Protein AF-A0A968WB23-F1 (afdb_monomer)

Solvent-accessible surface area (backbone atoms only — not comparable to full-atom values): 5893 Å² total; per-residue (Å²): 137,56,73,69,56,55,52,51,49,53,33,59,42,53,61,50,50,31,61,73,69,71,50,51,66,58,57,52,15,61,77,66,72,49,59,52,66,53,57,59,30,36,60,69,74,46,57,92,85,61,48,73,67,60,51,52,50,52,52,57,49,51,62,73,64,69,77,74,73,83,64,58,61,57,48,55,52,49,54,51,50,55,52,50,53,53,50,53,54,53,52,53,55,54,53,59,68,71,74,110

Foldseek 3Di:
DDPVVLLVCLLVVLVVLCVVVVHDLCVVCVVLVHDSVCSVCSVVSHCVPPDPSSSVSSLVVSVVSVPDDDPSVVVVVVVVVVVVVVVVVVVVVVVVVVVD

Secondary structure (DSSP, 8-state):
--HHHHHHHHHHHHHHHHHHHT--HHHHHHHHTS-HHHHHHHHTT--TT--HHHHHHHHHHHHHTT-S-THHHHHHHHHHHHHHHHHHHHHHHHHHHT--

Sequence (100 aa):
MRLSELIEIIKNDIPRIVKNKRISYSRLAEILGVHSSSISRWVKNDFSNCDLSEFLKILKLIEKSGTYNNDYIKILAQTNTDCTEATGAIEQIREDDTLS

Radius of gyration: 16.49 Å; Cα contacts (8 Å, |Δi|>4): 54; chains: 1; bounding box: 38×22×48 Å

Structure (mmCIF, N/CA/C/O backbone):
data_AF-A0A968WB23-F1
#
_entry.id   AF-A0A968WB23-F1
#
loop_
_atom_site.group_PDB
_atom_site.id
_atom_site.type_symbol
_atom_site.label_atom_id
_atom_site.label_alt_id
_atom_site.label_comp_id
_atom_site.label_asym_id
_atom_site.label_entity_id
_atom_site.label_seq_id
_atom_site.pdbx_PDB_ins_c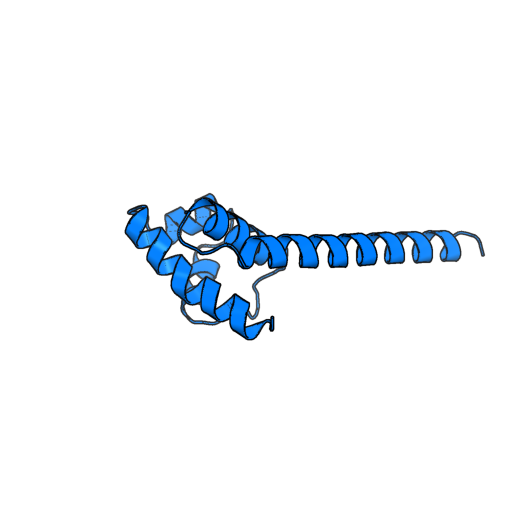ode
_atom_site.Cartn_x
_atom_site.Cartn_y
_atom_site.Cartn_z
_atom_site.occupancy
_atom_site.B_iso_or_equiv
_atom_site.auth_seq_id
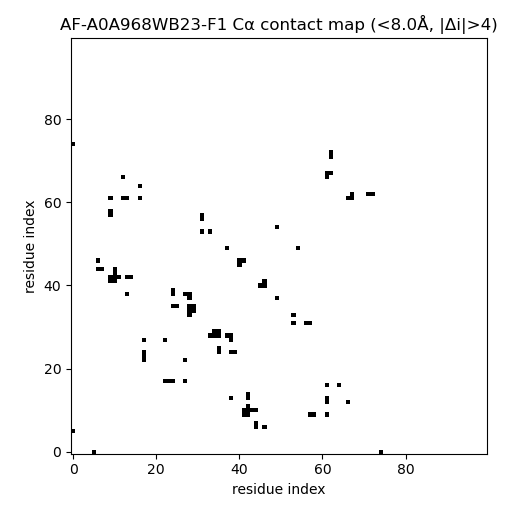_atom_site.auth_comp_id
_atom_site.auth_asym_id
_atom_site.auth_atom_id
_atom_site.pdbx_PDB_model_num
ATOM 1 N N . MET A 1 1 ? 19.452 2.921 4.061 1.00 57.03 1 MET A N 1
ATOM 2 C CA . MET A 1 1 ? 18.254 2.173 4.494 1.00 57.03 1 MET A CA 1
ATOM 3 C C . MET A 1 1 ? 17.922 1.141 3.417 1.00 57.03 1 MET A C 1
ATOM 5 O O . MET A 1 1 ? 18.077 1.459 2.244 1.00 57.03 1 MET A O 1
ATOM 9 N N . ARG A 1 2 ? 17.569 -0.095 3.783 1.00 69.88 2 ARG A N 1
ATOM 10 C CA . ARG A 1 2 ? 17.299 -1.219 2.864 1.00 69.88 2 ARG A CA 1
ATOM 11 C C . ARG A 1 2 ? 15.814 -1.275 2.486 1.00 69.88 2 ARG A C 1
ATOM 13 O O . ARG A 1 2 ? 14.963 -0.877 3.275 1.00 69.88 2 ARG A O 1
ATOM 20 N N . LEU A 1 3 ? 15.489 -1.849 1.322 1.00 68.88 3 LEU A N 1
ATOM 21 C CA . LEU A 1 3 ? 14.103 -2.076 0.867 1.00 68.88 3 LEU A CA 1
ATOM 22 C C . LEU A 1 3 ? 13.232 -2.777 1.929 1.00 68.88 3 LEU A C 1
ATOM 24 O O . LEU A 1 3 ? 12.062 -2.448 2.098 1.00 68.88 3 LEU A O 1
ATOM 28 N N . SER A 1 4 ? 13.825 -3.692 2.698 1.00 74.81 4 SER A N 1
ATOM 29 C CA . SER A 1 4 ? 13.167 -4.391 3.806 1.00 74.81 4 SER A CA 1
ATOM 30 C C . SER A 1 4 ? 12.666 -3.460 4.917 1.00 74.81 4 SER A C 1
ATOM 32 O O . SER A 1 4 ? 11.628 -3.728 5.511 1.00 74.81 4 SER A O 1
ATOM 34 N N . GLU A 1 5 ? 13.376 -2.365 5.198 1.00 75.19 5 GLU A N 1
ATOM 35 C CA . GLU A 1 5 ? 12.986 -1.395 6.231 1.00 75.19 5 GLU A CA 1
ATOM 36 C C . GLU A 1 5 ? 11.802 -0.539 5.751 1.00 75.19 5 GLU A C 1
ATOM 38 O O . GLU A 1 5 ? 10.865 -0.305 6.511 1.00 75.19 5 GLU A O 1
ATOM 43 N N . LEU A 1 6 ? 11.784 -0.150 4.468 1.00 74.44 6 LEU A N 1
ATOM 44 C CA . LEU A 1 6 ? 10.648 0.555 3.852 1.00 74.44 6 LEU A CA 1
ATOM 45 C C . LEU A 1 6 ? 9.372 -0.285 3.882 1.00 74.44 6 LEU A C 1
ATOM 47 O O . LEU A 1 6 ? 8.306 0.207 4.248 1.00 74.44 6 LEU A O 1
ATOM 51 N N . ILE A 1 7 ? 9.499 -1.558 3.512 1.00 81.38 7 ILE A N 1
ATOM 52 C CA . ILE A 1 7 ? 8.401 -2.522 3.508 1.00 81.38 7 ILE A CA 1
ATOM 53 C C . ILE A 1 7 ? 7.800 -2.671 4.913 1.00 81.38 7 ILE A C 1
ATOM 55 O O . ILE A 1 7 ? 6.578 -2.602 5.066 1.00 81.38 7 ILE A O 1
ATOM 59 N N . GLU A 1 8 ? 8.639 -2.799 5.946 1.00 81.75 8 GLU A N 1
ATOM 60 C CA . GLU A 1 8 ? 8.169 -2.861 7.334 1.00 81.75 8 GLU A CA 1
ATOM 61 C C . GLU A 1 8 ? 7.447 -1.578 7.758 1.00 81.75 8 GLU A C 1
ATOM 63 O O . GLU A 1 8 ? 6.431 -1.643 8.451 1.00 81.75 8 GLU A O 1
ATOM 68 N N . ILE A 1 9 ? 7.900 -0.406 7.311 1.00 79.69 9 ILE A N 1
ATOM 69 C CA . ILE A 1 9 ? 7.213 0.849 7.637 1.00 79.69 9 ILE A CA 1
ATOM 70 C C . ILE A 1 9 ? 5.830 0.887 6.984 1.00 79.69 9 ILE A C 1
ATOM 72 O O . ILE A 1 9 ? 4.834 1.105 7.673 1.00 79.69 9 ILE A O 1
ATOM 76 N N . ILE A 1 10 ? 5.740 0.588 5.686 1.00 83.62 10 ILE A N 1
ATOM 77 C CA . ILE A 1 10 ? 4.461 0.569 4.964 1.00 83.62 10 ILE A CA 1
ATOM 78 C C . ILE A 1 10 ? 3.468 -0.396 5.626 1.00 83.62 10 ILE A C 1
ATOM 80 O O . ILE A 1 10 ? 2.314 -0.039 5.880 1.00 83.62 1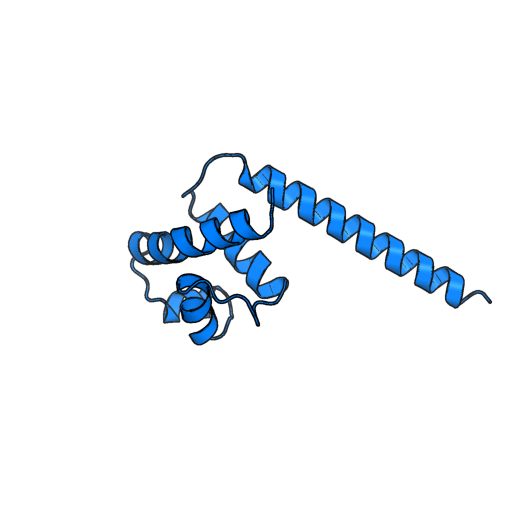0 ILE A O 1
ATOM 84 N N . LYS A 1 11 ? 3.928 -1.607 5.942 1.00 85.62 11 LYS A N 1
ATOM 85 C CA . LYS A 1 11 ? 3.136 -2.651 6.597 1.00 85.62 11 LYS A CA 1
ATOM 86 C C . LYS A 1 11 ? 2.581 -2.202 7.950 1.00 85.62 11 LYS A C 1
ATOM 88 O O . LYS A 1 11 ? 1.430 -2.504 8.261 1.00 85.62 11 LYS A O 1
ATOM 93 N N . ASN A 1 12 ? 3.373 -1.486 8.746 1.00 86.12 12 ASN A N 1
ATOM 94 C CA . ASN A 1 12 ? 2.969 -1.037 10.078 1.00 86.12 12 ASN A CA 1
ATOM 95 C C . ASN A 1 12 ? 2.095 0.229 10.044 1.00 86.12 12 ASN A C 1
ATOM 97 O O . ASN A 1 12 ? 1.207 0.388 10.889 1.00 86.12 12 ASN A O 1
ATOM 101 N N . ASP A 1 13 ? 2.287 1.097 9.051 1.00 86.69 13 ASP A N 1
ATOM 102 C CA . ASP A 1 13 ? 1.622 2.399 9.000 1.00 86.69 13 ASP A CA 1
ATOM 103 C C . ASP A 1 13 ? 0.300 2.401 8.261 1.00 86.69 13 ASP A C 1
ATOM 105 O O . ASP A 1 13 ? -0.606 3.130 8.665 1.00 86.69 13 ASP A O 1
ATOM 109 N N . ILE A 1 14 ? 0.121 1.550 7.250 1.00 89.12 14 ILE A N 1
ATOM 110 C CA . ILE A 1 14 ? -1.178 1.413 6.583 1.00 89.12 14 ILE A CA 1
ATOM 111 C C . ILE A 1 14 ? -2.299 1.116 7.604 1.00 89.12 14 ILE A C 1
ATOM 113 O O . ILE A 1 14 ? -3.278 1.872 7.637 1.00 89.12 14 ILE A O 1
ATOM 117 N N . PRO A 1 15 ? -2.186 0.107 8.497 1.00 90.69 15 PRO A N 1
ATOM 118 C CA . PRO A 1 15 ? -3.208 -0.156 9.511 1.00 90.69 15 PRO A CA 1
ATOM 119 C C . PRO A 1 15 ? -3.407 1.013 10.483 1.00 90.69 15 PRO A C 1
ATOM 121 O O . PRO A 1 15 ? -4.539 1.310 10.876 1.00 90.69 15 PRO A O 1
ATOM 124 N N . ARG A 1 16 ? -2.326 1.710 10.861 1.00 88.62 16 ARG A N 1
ATOM 125 C CA . ARG A 1 16 ? -2.390 2.874 11.758 1.00 88.62 16 ARG A CA 1
ATOM 126 C C . ARG A 1 16 ? -3.132 4.039 11.121 1.00 88.62 16 ARG A C 1
ATOM 128 O O . ARG A 1 16 ? -3.996 4.625 11.766 1.00 88.62 16 ARG A O 1
ATOM 135 N N . ILE A 1 17 ? -2.849 4.351 9.860 1.00 88.00 17 ILE A N 1
ATOM 136 C CA . ILE A 1 17 ? -3.516 5.420 9.108 1.00 88.00 17 ILE A CA 1
ATOM 137 C C . ILE A 1 17 ? -5.005 5.119 8.974 1.00 88.00 17 ILE A C 1
ATOM 139 O O . ILE A 1 17 ? -5.830 5.994 9.224 1.00 88.00 17 ILE A O 1
ATOM 143 N N . VAL A 1 18 ? -5.350 3.879 8.631 1.00 90.62 18 VAL A N 1
ATOM 144 C CA . VAL A 1 18 ? -6.739 3.413 8.503 1.00 90.62 18 VAL A CA 1
ATOM 145 C C . VAL A 1 18 ? -7.484 3.569 9.825 1.00 90.62 18 VAL A C 1
ATOM 147 O O . VAL A 1 18 ? -8.566 4.158 9.854 1.00 90.62 18 VAL A O 1
ATOM 150 N N . LYS A 1 19 ? -6.865 3.151 10.936 1.00 90.44 19 LYS A N 1
ATOM 151 C CA . LYS A 1 19 ? -7.416 3.313 12.287 1.00 90.44 19 LYS A CA 1
ATOM 152 C C . LYS A 1 19 ? -7.573 4.786 12.681 1.00 90.44 19 LYS A C 1
ATOM 154 O O . LYS A 1 19 ? -8.646 5.181 13.132 1.00 90.44 19 LYS A O 1
ATOM 159 N N . ASN A 1 20 ? -6.537 5.602 12.494 1.00 86.75 20 ASN A N 1
ATOM 160 C CA . ASN A 1 20 ? -6.518 7.006 12.913 1.00 86.75 20 ASN A CA 1
ATOM 161 C C . ASN A 1 20 ? -7.494 7.861 12.103 1.00 86.75 20 ASN A C 1
ATOM 163 O O . ASN A 1 20 ? -8.208 8.686 12.666 1.00 86.75 20 ASN A O 1
ATOM 167 N N . LYS A 1 21 ? -7.566 7.633 10.788 1.00 87.12 21 LYS A N 1
ATOM 168 C CA . LYS A 1 21 ? -8.496 8.336 9.896 1.00 87.12 21 LYS A CA 1
ATOM 169 C C . LYS A 1 21 ? -9.909 7.748 9.921 1.00 87.12 21 LYS A C 1
ATOM 171 O O . LYS A 1 21 ? -10.795 8.323 9.299 1.00 87.12 21 LYS A O 1
ATOM 176 N N . ARG A 1 22 ? -10.126 6.630 10.629 1.00 91.88 22 ARG A N 1
ATOM 177 C CA . ARG A 1 22 ? -11.401 5.891 10.689 1.00 91.88 22 ARG A CA 1
ATOM 178 C C . ARG A 1 22 ? -11.972 5.591 9.297 1.00 91.88 22 ARG A C 1
ATOM 180 O O . ARG A 1 22 ? -13.167 5.738 9.060 1.00 91.88 22 ARG A O 1
ATOM 187 N N . ILE A 1 23 ? -11.104 5.184 8.373 1.00 92.69 23 ILE A N 1
ATOM 188 C CA . ILE A 1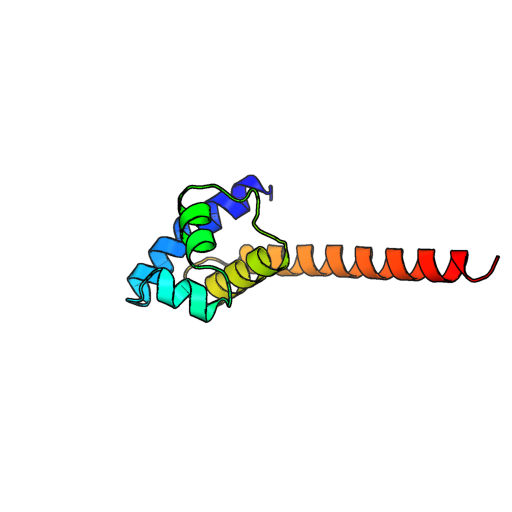 23 ? -11.479 4.794 7.006 1.00 92.69 23 ILE A CA 1
ATOM 189 C C . ILE A 1 23 ? -11.340 3.283 6.831 1.00 92.69 23 ILE A C 1
ATOM 191 O O . ILE A 1 23 ? -10.675 2.627 7.623 1.00 92.69 23 ILE A O 1
ATOM 195 N N . SER A 1 24 ? -11.952 2.717 5.792 1.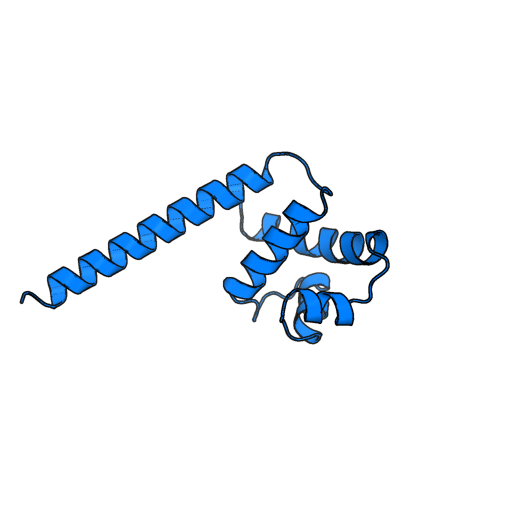00 94.19 24 SER A N 1
ATOM 196 C CA . SER A 1 24 ? -11.724 1.322 5.397 1.00 94.19 24 SER A CA 1
ATOM 197 C C . SER A 1 24 ? -10.487 1.187 4.500 1.00 94.19 24 SER A C 1
ATOM 199 O O . SER A 1 24 ? -10.038 2.161 3.891 1.00 94.19 24 SER A O 1
ATOM 201 N N . TYR A 1 25 ? -9.963 -0.035 4.351 1.00 93.88 25 TYR A N 1
ATOM 202 C CA . TYR A 1 25 ? -8.908 -0.313 3.368 1.00 93.88 25 TYR A CA 1
ATOM 203 C C . TYR A 1 25 ? -9.356 -0.033 1.927 1.00 93.88 25 TYR A C 1
ATOM 205 O O . TYR A 1 25 ? -8.557 0.453 1.133 1.00 93.88 25 TYR A O 1
ATOM 213 N N . SER A 1 26 ? -10.632 -0.260 1.597 1.00 94.38 26 SER A N 1
ATOM 214 C CA . SER A 1 26 ? -11.180 0.097 0.283 1.00 94.38 26 SER A CA 1
ATOM 215 C C . SER A 1 26 ? -11.137 1.606 0.055 1.00 94.38 26 SER A C 1
ATOM 217 O O . SER A 1 26 ? -10.664 2.058 -0.982 1.00 94.38 26 SER A O 1
ATOM 219 N N . ARG A 1 27 ? -11.531 2.399 1.062 1.00 93.69 27 ARG A N 1
ATOM 220 C CA . ARG A 1 27 ? -11.475 3.861 0.967 1.00 93.69 27 ARG A CA 1
ATOM 221 C C . ARG A 1 27 ? -10.038 4.372 0.863 1.00 93.69 27 ARG A C 1
ATOM 223 O O . ARG A 1 27 ? -9.779 5.343 0.161 1.00 93.69 27 ARG A O 1
ATOM 230 N N . LEU A 1 28 ? -9.097 3.718 1.541 1.00 92.62 28 LEU A N 1
ATOM 231 C CA . LEU A 1 28 ? -7.675 4.009 1.387 1.00 92.62 28 LEU A CA 1
ATOM 232 C C . LEU A 1 28 ? -7.185 3.727 -0.045 1.00 92.62 28 LEU A C 1
ATOM 234 O O . LEU A 1 28 ? -6.458 4.544 -0.605 1.00 92.62 28 LEU A O 1
ATOM 238 N N . ALA A 1 29 ? -7.603 2.609 -0.643 1.00 93.56 29 ALA A N 1
ATOM 239 C CA . ALA A 1 29 ? -7.256 2.263 -2.020 1.00 93.56 29 ALA A CA 1
ATOM 240 C C . ALA A 1 29 ? -7.762 3.316 -3.019 1.00 93.56 29 ALA A C 1
ATOM 242 O O . ALA A 1 29 ? -7.009 3.753 -3.885 1.00 93.56 29 ALA A O 1
ATOM 243 N N . GLU A 1 30 ? -8.996 3.797 -2.832 1.00 93.06 30 GLU A N 1
ATOM 244 C CA . GLU A 1 30 ? -9.569 4.894 -3.623 1.00 93.06 30 GLU A CA 1
ATOM 245 C C . GLU A 1 30 ? -8.753 6.187 -3.497 1.00 93.06 30 GLU A C 1
ATOM 247 O O . GLU A 1 30 ? -8.452 6.820 -4.504 1.00 93.06 30 GLU A O 1
ATOM 252 N N . ILE A 1 31 ? -8.350 6.566 -2.277 1.00 90.12 31 ILE A N 1
ATOM 253 C CA . ILE A 1 31 ? -7.531 7.769 -2.030 1.00 90.12 31 ILE A CA 1
ATOM 254 C C . ILE A 1 31 ? -6.184 7.685 -2.758 1.00 90.12 31 ILE A C 1
ATOM 256 O O . ILE A 1 31 ? -5.687 8.690 -3.263 1.00 90.12 31 ILE A O 1
ATOM 260 N N . LEU A 1 32 ? -5.585 6.495 -2.795 1.00 89.25 32 LEU A N 1
ATOM 261 C CA . LEU A 1 32 ? -4.305 6.254 -3.459 1.00 89.25 32 LEU A CA 1
ATOM 262 C C . LEU A 1 32 ? -4.463 6.013 -4.973 1.00 89.25 32 LEU A C 1
ATOM 264 O O . LEU A 1 32 ? -3.473 6.025 -5.708 1.00 89.25 32 LEU A O 1
ATOM 268 N N . GLY A 1 33 ? -5.688 5.807 -5.462 1.00 92.25 33 GLY A N 1
ATOM 269 C CA . GLY A 1 33 ? -5.944 5.408 -6.844 1.00 92.25 33 GLY A CA 1
ATOM 270 C C . GLY A 1 33 ? -5.233 4.098 -7.185 1.00 92.25 33 GLY A C 1
ATOM 271 O O . GLY A 1 33 ? -4.517 4.035 -8.183 1.00 92.25 33 GLY A O 1
ATOM 272 N N . VAL A 1 34 ? -5.361 3.101 -6.307 1.00 91.56 34 VAL A N 1
ATOM 273 C CA . VAL A 1 34 ? -4.802 1.749 -6.465 1.00 91.56 34 VAL A CA 1
ATOM 274 C C . VAL A 1 34 ? -5.903 0.712 -6.296 1.00 91.56 34 VAL A C 1
ATOM 276 O O . VAL A 1 34 ? -6.968 0.999 -5.743 1.00 91.56 34 VAL A O 1
ATOM 279 N N . HIS A 1 35 ? -5.662 -0.515 -6.749 1.00 91.62 35 HIS A N 1
ATOM 280 C CA . HIS A 1 35 ? -6.647 -1.577 -6.584 1.00 91.62 35 HIS A CA 1
ATOM 281 C C . HIS A 1 35 ? -6.802 -1.958 -5.100 1.00 91.62 35 HIS A C 1
ATOM 283 O O . HIS A 1 35 ? -5.829 -2.028 -4.347 1.00 91.62 35 HIS A O 1
ATOM 289 N N . SER A 1 36 ? -8.024 -2.271 -4.660 1.00 88.62 36 SER A N 1
ATOM 290 C CA . SER A 1 36 ? -8.317 -2.630 -3.258 1.00 88.62 36 SER A CA 1
ATOM 291 C C . SER A 1 36 ? -7.506 -3.835 -2.760 1.00 88.62 36 SER A C 1
ATOM 293 O O . SER A 1 36 ? -7.123 -3.906 -1.588 1.00 88.62 36 SER A O 1
ATOM 295 N N . SER A 1 37 ? -7.171 -4.760 -3.666 1.00 91.44 37 SER A N 1
ATOM 296 C CA . SER A 1 37 ? -6.304 -5.902 -3.363 1.00 91.44 37 SER A CA 1
ATOM 297 C C . SER A 1 37 ? -4.872 -5.501 -3.010 1.00 91.44 37 SER A C 1
ATOM 299 O O . SER A 1 37 ? -4.217 -6.240 -2.280 1.00 91.44 37 SER A O 1
ATOM 301 N N . SER A 1 38 ? -4.375 -4.378 -3.542 1.00 91.44 38 SER A N 1
ATOM 302 C CA . SER A 1 38 ? -2.992 -3.937 -3.337 1.00 91.44 38 SER A CA 1
ATOM 303 C C . SER A 1 38 ? -2.762 -3.607 -1.863 1.00 91.44 38 SER A C 1
ATOM 305 O O . SER A 1 38 ? -1.855 -4.162 -1.251 1.00 91.44 38 SER A O 1
ATOM 307 N N . ILE A 1 39 ? -3.683 -2.862 -1.236 1.00 91.81 39 ILE A N 1
ATOM 308 C CA . ILE A 1 39 ? -3.631 -2.552 0.205 1.00 91.81 39 ILE A CA 1
ATOM 309 C C . ILE A 1 39 ? -3.556 -3.828 1.049 1.00 91.81 39 ILE A C 1
ATOM 311 O O . ILE A 1 39 ? -2.743 -3.942 1.964 1.00 91.81 39 ILE A O 1
ATOM 315 N N . SER A 1 40 ? -4.402 -4.809 0.724 1.00 90.88 40 SER A N 1
ATOM 316 C CA . SER A 1 40 ? -4.466 -6.072 1.464 1.00 90.88 40 SER A CA 1
ATOM 317 C C . SER A 1 40 ? -3.185 -6.898 1.324 1.00 90.88 40 SER A C 1
ATOM 319 O O . SER A 1 40 ? -2.797 -7.576 2.274 1.00 90.88 40 SER A O 1
ATOM 321 N N . ARG A 1 41 ? -2.531 -6.848 0.157 1.00 91.25 41 ARG A N 1
ATOM 322 C CA . ARG A 1 41 ? -1.240 -7.504 -0.087 1.00 91.25 41 ARG A CA 1
ATOM 323 C C . ARG A 1 41 ? -0.114 -6.822 0.687 1.00 91.25 41 ARG A C 1
ATOM 325 O O . ARG A 1 41 ? 0.601 -7.500 1.419 1.00 91.25 41 ARG A O 1
ATOM 332 N N . TRP A 1 42 ? -0.045 -5.493 0.660 1.00 90.38 42 TRP A N 1
ATOM 333 C CA . TRP A 1 42 ? 0.987 -4.731 1.372 1.00 90.38 42 TRP A CA 1
ATOM 334 C C . TRP A 1 42 ? 0.952 -4.951 2.888 1.00 90.38 42 TRP A C 1
ATOM 336 O O . TRP A 1 42 ? 1.987 -5.195 3.503 1.00 90.38 42 TRP A O 1
ATOM 346 N N . VAL A 1 43 ? -0.239 -4.967 3.499 1.00 89.38 43 VAL A N 1
ATOM 347 C CA . VAL A 1 43 ? -0.397 -5.268 4.938 1.00 89.38 43 VAL A CA 1
ATOM 348 C C . VAL A 1 43 ? 0.025 -6.708 5.274 1.00 89.38 43 VAL A C 1
ATOM 350 O O . VAL A 1 43 ? 0.460 -6.987 6.390 1.00 89.38 43 VAL A O 1
ATOM 353 N N . LYS A 1 44 ? -0.055 -7.628 4.305 1.00 89.19 44 LYS A N 1
ATOM 354 C CA . LYS A 1 44 ? 0.414 -9.020 4.417 1.00 89.19 44 LYS A CA 1
ATOM 355 C C . LYS A 1 44 ? 1.875 -9.210 4.002 1.00 89.19 44 LYS A C 1
ATOM 357 O O . LYS A 1 44 ? 2.318 -10.350 3.903 1.00 89.19 44 LYS A O 1
ATOM 362 N N . ASN A 1 45 ? 2.623 -8.124 3.804 1.00 86.81 45 ASN A N 1
ATOM 363 C CA . ASN A 1 45 ? 4.020 -8.149 3.378 1.00 86.81 45 ASN A CA 1
ATOM 364 C C . ASN A 1 45 ? 4.253 -8.678 1.948 1.00 86.81 45 ASN A C 1
ATOM 366 O O . ASN A 1 45 ? 5.345 -9.141 1.631 1.00 86.81 45 ASN A O 1
ATOM 370 N N . ASP A 1 46 ? 3.241 -8.615 1.083 1.00 88.19 46 ASP A N 1
ATOM 371 C CA . ASP A 1 46 ? 3.356 -8.969 -0.331 1.00 88.19 46 ASP A CA 1
ATOM 372 C C . ASP A 1 46 ? 3.425 -7.702 -1.195 1.00 88.19 46 ASP A C 1
ATOM 374 O O . ASP A 1 46 ? 2.438 -6.985 -1.372 1.00 88.19 46 ASP A O 1
ATOM 378 N N . PHE A 1 47 ? 4.614 -7.439 -1.737 1.00 86.00 47 PHE A N 1
ATOM 379 C CA . PHE A 1 47 ? 4.913 -6.305 -2.617 1.00 86.00 47 PHE A CA 1
ATOM 380 C C . PHE A 1 47 ? 5.299 -6.749 -4.033 1.00 86.00 47 PHE A C 1
ATOM 382 O O . PHE A 1 47 ? 5.762 -5.932 -4.821 1.00 86.00 47 PHE A O 1
ATOM 389 N N . SER A 1 48 ? 5.082 -8.024 -4.376 1.00 83.12 48 SER A N 1
ATOM 390 C CA . SER A 1 48 ? 5.494 -8.625 -5.656 1.00 83.12 48 SER A CA 1
ATOM 391 C C . SER A 1 48 ? 4.971 -7.891 -6.898 1.00 83.12 48 SER A C 1
ATOM 393 O O . SER A 1 48 ? 5.627 -7.901 -7.932 1.00 83.12 48 SER A O 1
ATOM 395 N N . ASN A 1 49 ? 3.818 -7.227 -6.784 1.00 81.25 49 ASN A N 1
ATOM 396 C CA . ASN A 1 49 ? 3.218 -6.419 -7.849 1.00 81.25 49 ASN A CA 1
ATOM 397 C C . ASN A 1 49 ? 2.973 -4.966 -7.408 1.00 81.25 49 ASN A C 1
ATOM 399 O O . ASN A 1 49 ? 2.005 -4.358 -7.851 1.00 81.25 49 ASN A O 1
ATOM 403 N N . CYS A 1 50 ? 3.764 -4.453 -6.463 1.00 83.56 50 CYS A N 1
ATOM 404 C CA . CYS A 1 50 ? 3.735 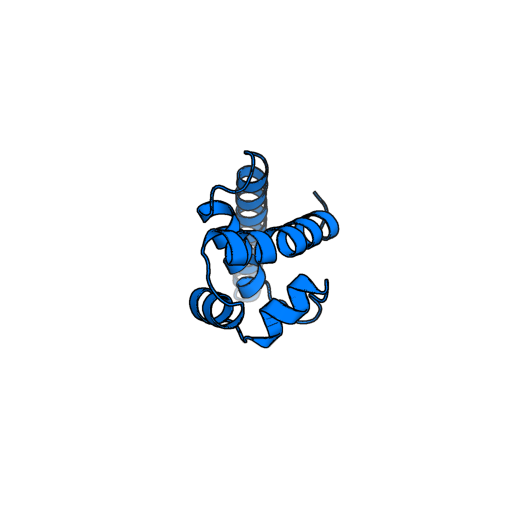-3.040 -6.099 1.00 83.56 50 CYS A CA 1
ATOM 405 C C . CYS A 1 50 ? 4.700 -2.301 -7.024 1.00 83.56 50 CYS A C 1
ATOM 407 O O . CYS A 1 50 ? 5.913 -2.494 -6.924 1.00 83.56 50 CYS A O 1
ATOM 409 N N . ASP A 1 51 ? 4.171 -1.498 -7.943 1.00 83.25 51 ASP A N 1
ATOM 410 C CA . ASP A 1 51 ? 5.024 -0.683 -8.802 1.00 83.25 51 ASP A CA 1
ATOM 411 C C . ASP A 1 51 ? 5.579 0.542 -8.049 1.00 83.25 51 ASP A C 1
ATOM 413 O O . ASP A 1 51 ? 5.132 0.901 -6.954 1.00 83.25 51 ASP A O 1
ATOM 417 N N . LEU A 1 52 ? 6.577 1.204 -8.641 1.00 78.81 52 LEU A N 1
ATOM 418 C CA . LEU A 1 52 ? 7.214 2.375 -8.036 1.00 78.81 52 LEU A CA 1
ATOM 419 C C . LEU A 1 52 ? 6.217 3.524 -7.786 1.00 78.81 52 LEU A C 1
ATOM 421 O O . LEU A 1 52 ? 6.351 4.252 -6.804 1.00 78.81 52 LEU A O 1
ATOM 425 N N . SER A 1 53 ? 5.199 3.685 -8.636 1.00 82.81 53 SER A N 1
ATOM 426 C CA . SER A 1 53 ? 4.182 4.733 -8.494 1.00 82.81 53 SER A CA 1
ATOM 427 C C . SER A 1 53 ? 3.281 4.471 -7.287 1.00 82.81 53 SER A C 1
ATOM 429 O O . SER A 1 53 ? 3.085 5.360 -6.454 1.00 82.81 53 SER A O 1
ATOM 431 N N . GLU A 1 54 ? 2.773 3.246 -7.144 1.00 85.50 54 GLU A N 1
ATOM 432 C CA . GLU A 1 54 ? 2.014 2.793 -5.977 1.00 85.50 54 GLU A CA 1
ATOM 433 C C . GLU A 1 54 ? 2.832 2.953 -4.693 1.00 85.50 54 GLU A C 1
ATOM 435 O O . GLU A 1 54 ? 2.339 3.505 -3.704 1.00 85.50 54 GLU A O 1
ATOM 440 N N . PHE A 1 55 ? 4.107 2.561 -4.740 1.00 83.25 55 PHE A N 1
ATOM 441 C CA . PHE A 1 55 ? 5.031 2.688 -3.621 1.00 83.25 55 PHE A CA 1
ATOM 442 C C . PHE A 1 55 ? 5.189 4.152 -3.183 1.00 83.25 55 PHE A C 1
ATOM 444 O O . PHE A 1 55 ? 4.954 4.489 -2.022 1.00 83.25 55 PHE A O 1
ATOM 451 N N . LEU A 1 56 ? 5.487 5.061 -4.117 1.00 81.94 56 LEU A N 1
ATOM 452 C CA . LEU A 1 56 ? 5.649 6.491 -3.833 1.00 81.94 56 LEU A CA 1
ATOM 453 C C . LEU A 1 56 ? 4.367 7.144 -3.297 1.00 81.94 56 LEU A C 1
ATOM 455 O O . LEU A 1 56 ? 4.433 8.016 -2.425 1.00 81.94 56 LEU A O 1
ATOM 459 N N . LYS A 1 57 ? 3.189 6.734 -3.784 1.00 85.50 57 LYS A N 1
ATOM 460 C CA . LYS A 1 57 ? 1.899 7.242 -3.289 1.00 85.50 57 LYS A CA 1
ATOM 461 C C . LYS A 1 57 ? 1.682 6.901 -1.814 1.00 85.50 57 LYS A C 1
ATOM 463 O O . LYS A 1 57 ? 1.241 7.764 -1.054 1.00 85.50 57 LYS A O 1
ATOM 468 N N . ILE A 1 58 ? 2.012 5.675 -1.401 1.00 84.62 58 ILE A N 1
ATOM 469 C CA . ILE A 1 58 ? 1.931 5.260 0.006 1.00 84.62 58 ILE A CA 1
ATOM 470 C C . ILE A 1 58 ? 2.882 6.088 0.864 1.00 84.62 58 ILE A C 1
ATOM 472 O O . ILE A 1 58 ? 2.467 6.596 1.904 1.00 84.62 58 ILE A O 1
ATOM 476 N N . LEU A 1 59 ? 4.135 6.254 0.432 1.00 81.69 59 LEU A N 1
ATOM 477 C CA . LEU A 1 59 ? 5.125 7.001 1.209 1.00 81.69 59 LEU A CA 1
ATOM 478 C C . LEU A 1 59 ? 4.682 8.451 1.442 1.00 81.69 59 LEU A C 1
ATOM 480 O O . LEU A 1 59 ? 4.708 8.930 2.574 1.00 81.69 59 LEU A O 1
ATOM 484 N N . LYS A 1 60 ? 4.163 9.115 0.402 1.00 82.25 60 LYS A N 1
ATOM 485 C CA . LYS A 1 60 ? 3.585 10.467 0.513 1.00 82.25 60 LYS A CA 1
ATOM 486 C C . LYS A 1 60 ? 2.384 10.522 1.457 1.00 82.25 60 LYS A C 1
ATOM 488 O O . LYS A 1 60 ? 2.156 11.534 2.120 1.00 82.25 60 LYS A O 1
ATOM 493 N N . LEU A 1 61 ? 1.570 9.467 1.511 1.00 84.50 61 LEU A N 1
ATOM 494 C CA . LEU A 1 61 ? 0.451 9.406 2.447 1.00 84.50 61 LEU A CA 1
ATOM 495 C C . LEU A 1 61 ? 0.933 9.283 3.898 1.00 84.50 61 L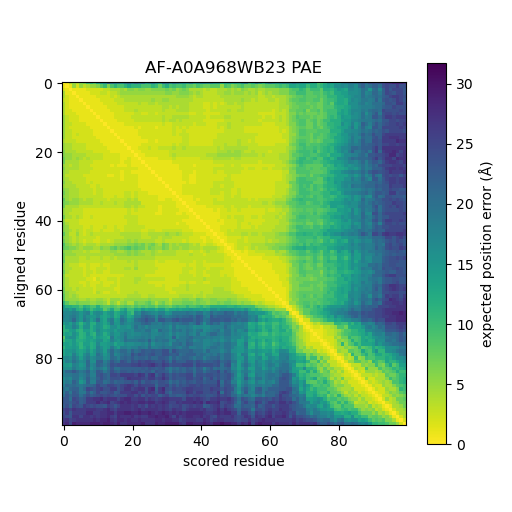EU A C 1
ATOM 497 O O . LEU A 1 61 ? 0.371 9.963 4.758 1.00 84.50 61 LEU A O 1
ATOM 501 N N . ILE A 1 62 ? 1.934 8.433 4.147 1.00 79.38 62 ILE A N 1
ATOM 502 C CA . ILE A 1 62 ? 2.545 8.218 5.469 1.00 79.38 62 ILE A CA 1
ATOM 503 C C . ILE A 1 62 ? 3.192 9.510 5.978 1.00 79.38 62 ILE A C 1
ATOM 505 O O . ILE A 1 62 ? 2.993 9.893 7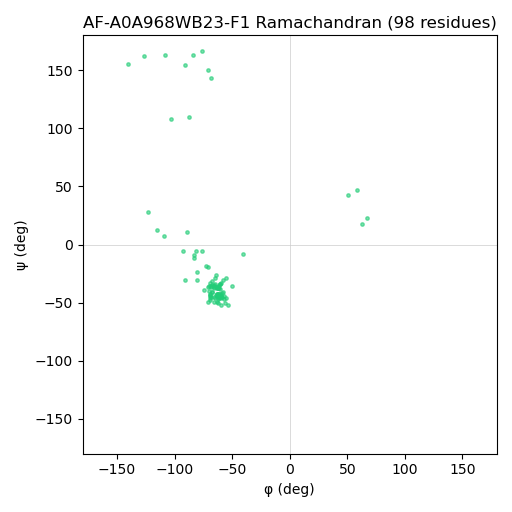.131 1.00 79.38 62 ILE A O 1
ATOM 509 N N . GLU A 1 63 ? 3.898 10.227 5.105 1.00 75.94 63 GLU A N 1
ATOM 510 C CA . GLU A 1 63 ? 4.453 11.549 5.405 1.00 75.94 63 GLU A CA 1
ATOM 511 C C . GLU A 1 63 ? 3.348 12.520 5.859 1.00 75.94 63 GLU A C 1
ATOM 513 O O . GLU A 1 63 ? 3.420 13.124 6.931 1.00 75.94 63 GLU A O 1
ATOM 518 N N . LYS A 1 64 ? 2.256 12.610 5.089 1.00 75.50 64 LYS A N 1
ATOM 519 C CA . LYS A 1 64 ? 1.137 13.519 5.379 1.00 75.50 64 LYS A CA 1
ATOM 520 C C . LYS A 1 64 ? 0.294 13.125 6.589 1.00 75.50 64 LYS A C 1
ATOM 522 O O . LYS A 1 64 ? -0.458 13.962 7.083 1.00 75.50 64 LYS A O 1
ATOM 527 N N . SER A 1 65 ? 0.339 11.875 7.055 1.00 71.69 65 SER A N 1
ATOM 528 C CA . SER A 1 65 ? -0.411 11.475 8.252 1.00 71.69 65 SER A CA 1
ATOM 529 C C . SER A 1 65 ? 0.227 11.946 9.556 1.00 71.69 65 SER A C 1
ATOM 531 O O . SER A 1 65 ? -0.394 11.763 10.601 1.00 71.69 65 SER A O 1
ATOM 533 N N . GLY A 1 66 ? 1.421 12.557 9.515 1.00 64.56 66 GLY A N 1
ATOM 534 C CA . GLY A 1 66 ? 2.100 13.084 10.705 1.00 64.56 66 GLY A CA 1
ATOM 535 C C . GLY A 1 66 ? 2.454 11.997 11.722 1.00 64.56 66 GLY A C 1
ATOM 536 O O . GLY A 1 66 ? 2.672 12.281 12.895 1.00 64.56 66 GLY A O 1
ATOM 537 N N . THR A 1 67 ? 2.458 10.736 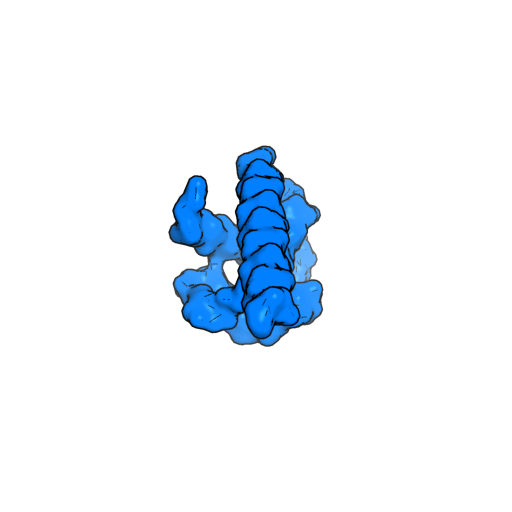11.286 1.00 60.94 67 THR A N 1
ATOM 538 C CA . THR A 1 67 ? 2.623 9.567 12.148 1.00 60.94 67 THR A CA 1
ATOM 539 C C . THR A 1 67 ? 4.089 9.252 12.453 1.00 60.94 67 THR A C 1
ATOM 541 O O . THR A 1 67 ? 4.310 8.409 13.319 1.00 60.94 67 THR A O 1
ATOM 544 N N . TYR A 1 68 ? 5.075 9.905 11.804 1.00 58.47 68 TYR A N 1
ATOM 545 C CA . TYR A 1 68 ? 6.500 9.543 11.922 1.00 58.47 68 TYR A CA 1
ATOM 546 C C . TYR A 1 68 ? 7.531 10.683 11.984 1.00 58.47 68 TYR A C 1
ATOM 548 O O . TYR A 1 68 ? 7.322 11.793 11.501 1.00 58.47 68 TYR A O 1
ATOM 556 N N . ASN A 1 69 ? 8.662 10.308 12.605 1.00 51.59 69 ASN A N 1
ATOM 557 C CA . ASN A 1 69 ? 9.892 11.051 12.893 1.00 51.59 69 ASN A CA 1
ATOM 558 C C . ASN A 1 69 ? 10.738 11.342 11.631 1.00 51.59 69 ASN A C 1
ATOM 560 O O . ASN A 1 69 ? 10.773 10.545 10.697 1.00 51.59 69 ASN A O 1
ATOM 564 N N . ASN A 1 70 ? 11.464 12.463 11.680 1.00 47.28 70 ASN A N 1
ATOM 565 C CA . ASN A 1 70 ? 12.267 13.171 10.660 1.00 47.28 70 ASN A CA 1
ATOM 566 C C . ASN A 1 70 ? 13.147 12.381 9.651 1.00 47.28 70 ASN A C 1
ATOM 568 O O . ASN A 1 70 ? 13.679 12.992 8.725 1.00 47.28 70 ASN A O 1
ATOM 572 N N . ASP A 1 71 ? 13.337 11.066 9.775 1.00 53.06 71 ASP A N 1
ATOM 573 C CA . ASP A 1 71 ? 14.282 10.318 8.929 1.00 53.06 71 ASP A CA 1
ATOM 574 C C . ASP A 1 71 ? 13.719 9.967 7.538 1.00 53.06 71 ASP A C 1
ATOM 576 O O . ASP A 1 71 ? 14.477 9.854 6.576 1.00 53.06 71 ASP A O 1
ATOM 580 N N . TYR A 1 72 ? 12.391 9.902 7.384 1.00 53.94 72 TYR A N 1
ATOM 581 C CA . TYR A 1 72 ? 11.719 9.575 6.113 1.00 53.94 72 TYR A CA 1
ATOM 582 C C . TYR A 1 72 ? 11.840 10.654 5.032 1.00 53.94 72 TYR A C 1
ATOM 584 O O . TYR A 1 72 ? 11.933 10.341 3.847 1.00 53.94 72 TYR A O 1
ATOM 592 N N . ILE A 1 73 ? 11.876 11.927 5.431 1.00 51.84 73 ILE A N 1
ATOM 593 C CA . ILE A 1 73 ? 12.035 13.049 4.496 1.00 51.84 73 ILE A CA 1
ATOM 594 C C . ILE A 1 73 ? 13.433 13.017 3.866 1.00 51.84 73 ILE A C 1
ATOM 596 O O . ILE A 1 73 ? 13.571 13.286 2.676 1.00 51.84 73 ILE A O 1
ATOM 600 N N . LYS A 1 74 ? 14.462 12.588 4.613 1.00 52.84 74 LYS A N 1
ATOM 601 C CA . LYS A 1 74 ? 15.809 12.360 4.059 1.00 52.84 74 LYS A CA 1
ATOM 602 C C . LYS A 1 74 ? 15.819 11.221 3.037 1.00 52.84 74 LYS A C 1
ATOM 604 O O . LYS A 1 74 ? 16.547 11.292 2.058 1.00 52.84 74 LYS A O 1
ATOM 609 N N . ILE A 1 75 ? 14.990 10.199 3.245 1.00 55.75 75 ILE A N 1
ATOM 610 C CA . ILE A 1 75 ? 14.846 9.049 2.343 1.00 55.75 75 ILE A CA 1
ATOM 611 C C . ILE A 1 75 ? 14.145 9.462 1.049 1.00 55.75 75 ILE A C 1
ATOM 613 O O . ILE A 1 75 ? 14.674 9.198 -0.024 1.00 55.75 75 ILE A O 1
ATOM 617 N N . LEU A 1 76 ? 13.006 10.160 1.136 1.00 53.03 76 LEU A N 1
ATOM 618 C CA . LEU A 1 76 ? 12.328 10.710 -0.042 1.00 53.03 76 LEU A CA 1
ATOM 619 C C . LEU A 1 76 ? 13.239 11.679 -0.801 1.00 53.03 76 LEU A C 1
ATOM 621 O O . LEU A 1 76 ? 13.292 11.600 -2.020 1.00 53.03 76 LEU A O 1
ATOM 625 N N . ALA A 1 77 ? 13.992 12.536 -0.104 1.00 53.81 77 ALA A N 1
ATOM 626 C CA . ALA A 1 77 ? 14.958 13.434 -0.732 1.00 53.81 77 ALA A CA 1
ATOM 627 C C . ALA A 1 77 ? 16.067 12.666 -1.471 1.00 53.81 77 ALA A C 1
ATOM 629 O O . ALA A 1 77 ? 16.339 12.983 -2.621 1.00 53.81 77 ALA A O 1
ATOM 630 N N . GLN A 1 78 ? 16.646 11.623 -0.866 1.00 54.12 78 GLN A N 1
ATOM 631 C CA . GLN A 1 78 ? 17.714 10.834 -1.488 1.00 54.12 78 GLN A CA 1
ATOM 632 C C . GLN A 1 78 ? 17.212 10.014 -2.687 1.00 54.12 78 GLN A C 1
ATOM 634 O O . GLN A 1 78 ? 17.820 10.053 -3.747 1.00 54.12 78 GLN A O 1
ATOM 639 N N . THR A 1 79 ? 16.066 9.332 -2.568 1.00 52.56 79 THR A N 1
ATOM 640 C CA . THR A 1 79 ? 15.505 8.533 -3.673 1.00 52.56 79 THR A CA 1
ATOM 641 C C . THR A 1 79 ? 15.038 9.407 -4.840 1.00 52.56 79 THR A C 1
ATOM 643 O O . THR A 1 79 ? 15.119 8.986 -5.990 1.00 52.56 79 THR A O 1
ATOM 646 N N . ASN A 1 80 ? 14.569 10.633 -4.576 1.00 50.50 80 ASN A N 1
ATOM 647 C CA . ASN A 1 80 ? 14.211 11.578 -5.635 1.00 50.50 80 ASN A CA 1
ATOM 648 C C . ASN A 1 80 ? 15.464 12.115 -6.352 1.00 50.50 80 ASN A C 1
ATOM 650 O O . ASN A 1 80 ? 15.431 12.270 -7.570 1.00 50.50 80 ASN A O 1
ATOM 654 N N . THR A 1 81 ? 16.572 12.336 -5.632 1.00 51.06 81 THR A N 1
ATOM 655 C CA . THR A 1 81 ? 17.877 12.664 -6.233 1.00 51.06 81 THR A CA 1
ATOM 656 C C . THR A 1 81 ? 18.378 11.519 -7.114 1.00 51.06 81 THR A C 1
ATOM 658 O O . THR A 1 81 ? 18.623 11.741 -8.296 1.00 51.06 81 THR A O 1
ATOM 661 N N . ASP A 1 82 ? 18.394 10.286 -6.602 1.00 51.38 82 ASP A N 1
ATOM 662 C CA . ASP A 1 82 ? 18.879 9.110 -7.338 1.00 51.38 82 ASP A CA 1
ATOM 663 C C . ASP A 1 82 ? 18.025 8.818 -8.596 1.00 51.38 82 ASP A C 1
ATOM 665 O O . ASP A 1 82 ? 18.554 8.469 -9.651 1.00 51.38 82 ASP A O 1
ATOM 669 N N . CYS A 1 83 ? 16.697 9.007 -8.536 1.00 46.34 83 CYS A N 1
ATOM 670 C CA . CYS A 1 83 ? 15.822 8.887 -9.712 1.00 46.34 83 CYS A CA 1
ATOM 671 C C . CYS A 1 83 ? 16.025 10.020 -10.729 1.00 46.34 83 CYS A C 1
ATOM 673 O O . CYS A 1 83 ? 15.917 9.777 -11.932 1.00 46.34 83 CYS A O 1
ATOM 675 N N . THR A 1 84 ? 16.298 11.245 -10.274 1.00 52.97 84 THR A N 1
ATOM 676 C CA . THR A 1 84 ? 16.545 12.391 -11.167 1.00 52.97 84 THR A CA 1
ATOM 677 C C . THR A 1 84 ? 17.873 12.215 -11.900 1.00 52.97 84 THR A C 1
ATOM 679 O O . THR A 1 84 ? 17.929 12.400 -13.114 1.00 52.97 84 THR A O 1
ATOM 682 N N . GLU A 1 85 ? 18.913 11.766 -11.195 1.00 50.88 85 GLU A N 1
ATOM 683 C CA . GLU A 1 85 ? 20.216 11.431 -11.780 1.00 50.88 85 GLU A CA 1
ATOM 684 C C . GLU A 1 85 ? 20.115 10.254 -12.760 1.00 50.88 85 GLU A C 1
ATOM 686 O O . GLU A 1 85 ? 20.637 10.334 -13.871 1.00 50.88 85 GLU A O 1
ATOM 691 N N . ALA A 1 86 ? 19.371 9.197 -12.412 1.00 42.34 86 ALA A N 1
ATOM 692 C CA . ALA A 1 86 ? 19.130 8.075 -13.318 1.00 42.34 86 ALA A CA 1
ATOM 693 C C . ALA A 1 86 ? 18.354 8.492 -14.581 1.00 42.34 86 ALA A C 1
ATOM 695 O O . ALA A 1 86 ? 18.649 8.007 -15.670 1.00 42.34 86 ALA A O 1
ATOM 696 N N . THR A 1 87 ? 17.387 9.405 -14.459 1.00 45.28 87 THR A N 1
ATOM 697 C CA . THR A 1 87 ? 16.621 9.912 -15.610 1.00 45.28 87 THR A CA 1
ATOM 698 C C . THR A 1 87 ? 17.500 10.774 -16.519 1.00 45.28 87 THR A C 1
ATOM 700 O O . THR A 1 87 ? 17.500 10.560 -17.728 1.00 45.28 87 THR A O 1
ATOM 703 N N . GLY A 1 88 ? 18.315 11.672 -15.952 1.00 52.31 88 GLY A N 1
ATOM 704 C CA . GLY A 1 88 ? 19.261 12.489 -16.721 1.00 52.31 88 GLY A CA 1
ATOM 705 C C . GLY A 1 88 ? 20.340 11.661 -17.431 1.00 52.31 88 GLY A C 1
ATOM 706 O O . GLY A 1 88 ? 20.680 11.947 -18.576 1.00 52.31 88 GLY A O 1
ATOM 707 N N . ALA A 1 89 ? 20.826 10.585 -16.804 1.00 47.09 89 ALA A N 1
ATOM 708 C CA . ALA A 1 89 ? 21.763 9.657 -17.438 1.00 47.09 89 ALA A CA 1
ATOM 709 C C . ALA A 1 89 ? 21.133 8.895 -18.621 1.00 47.09 89 ALA A C 1
ATOM 711 O O . ALA A 1 89 ? 21.789 8.672 -19.634 1.00 47.09 89 ALA A O 1
ATOM 712 N N . ILE A 1 90 ? 19.852 8.519 -18.525 1.00 43.50 90 ILE A N 1
ATOM 713 C CA . ILE A 1 90 ? 19.119 7.858 -19.618 1.00 43.50 90 ILE A CA 1
ATOM 714 C C . ILE A 1 90 ? 18.882 8.816 -20.797 1.00 43.50 90 ILE A C 1
ATOM 716 O O . ILE A 1 90 ? 18.937 8.387 -21.950 1.00 43.50 90 ILE A O 1
ATOM 720 N N . GLU A 1 91 ? 18.624 10.099 -20.532 1.00 52.75 91 GLU A N 1
ATOM 721 C CA . GLU A 1 91 ? 18.462 11.116 -21.580 1.00 52.75 91 GLU A CA 1
ATOM 722 C C . GLU A 1 91 ? 19.777 11.390 -22.322 1.00 52.75 91 GLU A C 1
ATOM 724 O O . GLU A 1 91 ? 19.770 11.427 -23.548 1.00 52.75 91 GLU A O 1
ATOM 729 N N . GLN A 1 92 ? 20.910 11.447 -21.614 1.00 55.94 92 GLN A N 1
ATOM 730 C CA . GLN A 1 92 ? 22.234 11.586 -22.240 1.00 55.94 92 GLN A CA 1
ATOM 731 C C . GLN A 1 92 ? 22.602 10.388 -23.126 1.00 55.94 92 GLN A C 1
ATOM 733 O O . GLN A 1 92 ? 23.068 10.572 -24.246 1.00 55.94 92 GLN A O 1
ATOM 738 N N . ILE A 1 93 ? 22.320 9.159 -22.676 1.00 51.00 93 ILE A N 1
ATOM 739 C CA . ILE A 1 93 ? 22.539 7.950 -23.491 1.00 51.00 93 ILE A CA 1
ATOM 740 C C . ILE A 1 93 ? 21.676 7.981 -24.766 1.00 51.00 93 ILE A C 1
ATOM 742 O O . ILE A 1 93 ? 22.121 7.565 -25.832 1.00 51.00 93 ILE A O 1
ATOM 746 N N . ARG A 1 94 ? 20.445 8.503 -24.681 1.00 46.22 94 ARG A N 1
ATOM 747 C CA . ARG A 1 94 ? 19.556 8.652 -25.844 1.00 46.22 94 ARG A CA 1
ATOM 748 C C . ARG A 1 94 ? 20.042 9.692 -26.850 1.00 46.22 94 ARG A C 1
ATOM 750 O O . ARG A 1 94 ? 19.817 9.492 -28.039 1.00 46.22 94 ARG A O 1
ATOM 757 N N . GLU A 1 95 ? 20.648 10.783 -26.395 1.00 57.19 95 GLU A N 1
ATOM 758 C CA . GLU A 1 95 ? 21.182 11.823 -27.281 1.00 57.19 95 GLU A CA 1
ATOM 759 C C . GLU A 1 95 ? 22.422 11.329 -28.042 1.00 57.19 95 GLU A C 1
ATOM 761 O O . GLU A 1 95 ? 22.506 11.534 -29.257 1.00 57.19 95 GLU A O 1
ATOM 766 N N . ASP A 1 96 ? 23.308 10.581 -27.377 1.00 54.34 96 ASP A N 1
ATOM 767 C CA . ASP A 1 96 ? 24.506 9.990 -27.992 1.00 54.34 96 ASP A CA 1
ATOM 768 C C . ASP A 1 96 ? 24.169 8.916 -29.051 1.00 54.34 96 ASP A C 1
ATOM 770 O O . ASP A 1 96 ? 24.803 8.873 -30.108 1.00 54.34 96 ASP A O 1
ATOM 774 N N . ASP A 1 97 ? 23.121 8.109 -28.840 1.00 50.44 97 ASP A N 1
ATOM 775 C CA . ASP A 1 97 ? 22.652 7.105 -29.816 1.00 50.44 97 ASP A CA 1
ATOM 776 C C . ASP A 1 97 ? 21.943 7.721 -31.042 1.00 50.44 97 ASP A C 1
ATOM 778 O O . ASP A 1 97 ? 21.802 7.066 -32.075 1.00 50.44 97 ASP A O 1
ATOM 782 N N . THR A 1 98 ? 21.489 8.977 -30.960 1.00 53.16 98 THR A N 1
ATOM 783 C CA . THR A 1 98 ? 20.856 9.693 -32.089 1.00 53.16 98 THR A CA 1
ATOM 784 C C . THR A 1 98 ? 21.822 10.524 -32.937 1.00 53.16 98 THR A C 1
ATOM 786 O O . THR A 1 98 ? 21.411 11.064 -33.965 1.00 53.16 98 THR A O 1
ATOM 789 N N . LEU A 1 99 ? 23.092 10.625 -32.529 1.00 53.34 99 LEU A N 1
ATOM 790 C CA . LEU A 1 99 ? 24.141 11.388 -33.218 1.00 53.34 99 LEU A CA 1
ATOM 791 C C . LEU A 1 99 ? 25.207 10.505 -33.909 1.00 53.34 99 LEU A C 1
ATOM 793 O O . LEU A 1 99 ? 26.180 11.056 -34.430 1.00 53.34 99 LEU A O 1
ATOM 797 N N . SER A 1 100 ? 25.024 9.173 -33.956 1.00 47.19 100 SER A N 1
ATOM 798 C CA . SER A 1 100 ? 25.820 8.233 -34.781 1.00 47.19 100 SER A CA 1
ATOM 799 C C . SER A 1 100 ? 25.161 7.889 -36.114 1.00 47.19 100 SER A C 1
ATOM 801 O O . SER A 1 100 ? 23.950 7.577 -36.120 1.00 47.19 100 SER A O 1
#

Nearest PDB structures (foldseek):
  1zz6-assembly1_A-2  TM=7.138E-01  e=8.175E-02  Streptomyces wedmorensis
  1zz7-assembly1_B-2  TM=7.278E-01  e=1.165E-01  Streptomyces wedmorensis
  2bno-assembly1_A-2  TM=7.205E-01  e=1.566E-01  Streptomyces wedmorensis
  1zz9-assembly1_A-2  TM=7.247E-01  e=1.661E-01  Streptomyces wedmorensis
  4j1x-assembly2_C  TM=6.796E-01  e=1.566E-01  Streptomyces wedmorensis

Mean predicted aligned error: 10.68 Å

pLDDT: mean 73.7, std 17.18, range [42.34, 94.38]